Protein AF-A0A5K1HR33-F1 (afdb_monomer_lite)

InterPro domains:
  IPR001912 Small ribosomal subunit protein uS4, N-terminal [PF00163] (3-74)
  IPR001912 Small ribosomal subunit protein uS4, N-terminal [SM01390] (3-76)

Structure (mmCIF, N/CA/C/O backbone):
data_AF-A0A5K1HR33-F1
#
_entry.id   AF-A0A5K1HR33-F1
#
loop_
_atom_site.group_PDB
_atom_site.id
_atom_site.type_symbol
_atom_site.label_atom_id
_atom_site.label_alt_id
_atom_site.label_comp_id
_atom_site.label_asym_id
_atom_site.label_entity_id
_atom_site.label_seq_id
_atom_site.pdbx_PDB_ins_code
_atom_site.Cartn_x
_atom_site.Cartn_y
_atom_site.Cartn_z
_atom_site.occupancy
_atom_site.B_iso_or_equiv
_atom_site.auth_seq_id
_atom_site.auth_comp_id
_atom_site.auth_asym_id
_atom_site.auth_atom_id
_atom_site.pdbx_PDB_model_num
ATOM 1 N N . MET A 1 1 ? -17.385 1.560 -6.632 1.00 63.19 1 MET A N 1
ATOM 2 C CA . MET A 1 1 ? -16.005 1.604 -6.082 1.00 63.19 1 MET A CA 1
ATOM 3 C C . MET A 1 1 ? -15.047 2.088 -7.154 1.00 63.19 1 MET A C 1
ATOM 5 O O . MET A 1 1 ? -15.004 1.491 -8.223 1.00 63.19 1 MET A O 1
ATOM 9 N N . SER A 1 2 ? -14.291 3.156 -6.905 1.00 84.00 2 SER A N 1
ATOM 10 C CA . SER A 1 2 ? -13.246 3.581 -7.840 1.0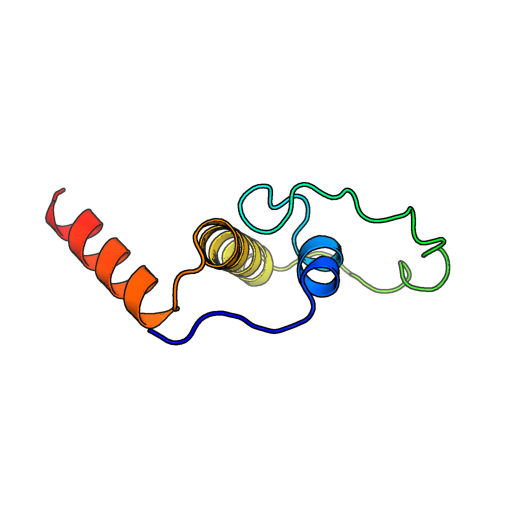0 84.00 2 SER A CA 1
ATOM 11 C C . SER A 1 2 ? -12.030 2.653 -7.725 1.00 84.00 2 SER A C 1
ATOM 13 O O . SER A 1 2 ? -11.502 2.428 -6.638 1.00 84.00 2 SER A O 1
ATOM 15 N N . ARG A 1 3 ? -11.598 2.073 -8.851 1.00 89.44 3 ARG A N 1
ATOM 16 C CA . ARG A 1 3 ? -10.39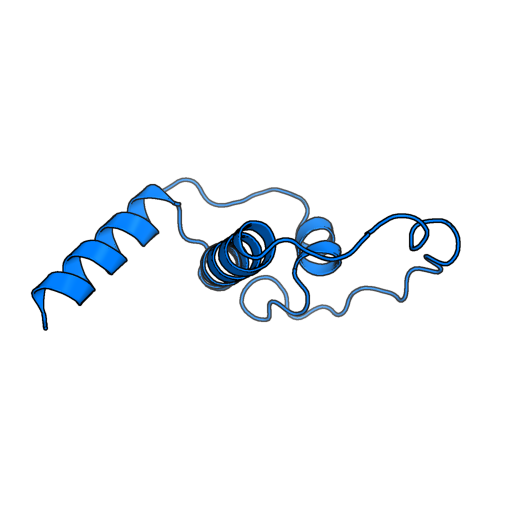4 1.226 -8.934 1.00 89.44 3 ARG A CA 1
ATOM 17 C C . ARG A 1 3 ? -9.176 2.076 -9.293 1.00 89.44 3 ARG A C 1
ATOM 19 O O . ARG A 1 3 ? -9.302 3.079 -9.995 1.00 89.44 3 ARG A O 1
ATOM 26 N N . TYR A 1 4 ? -7.985 1.657 -8.862 1.00 94.31 4 TYR A N 1
ATOM 27 C CA . TYR A 1 4 ? -6.739 2.292 -9.296 1.00 94.31 4 TYR A CA 1
ATOM 28 C C . TYR A 1 4 ? -6.472 1.989 -10.777 1.00 94.31 4 TYR A C 1
ATOM 30 O O . TYR A 1 4 ? -6.329 0.829 -11.157 1.00 94.31 4 TYR A O 1
ATOM 38 N N . ARG A 1 5 ? -6.385 3.037 -11.602 1.00 94.62 5 ARG A N 1
ATOM 39 C CA . ARG A 1 5 ? -6.128 2.945 -13.053 1.00 94.62 5 ARG A CA 1
ATOM 40 C C . ARG A 1 5 ? -4.737 3.443 -13.468 1.00 94.62 5 ARG A C 1
ATOM 42 O O . ARG A 1 5 ? -4.438 3.517 -14.650 1.00 94.62 5 ARG A O 1
ATOM 49 N N . GLY A 1 6 ? -3.893 3.809 -12.503 1.00 94.88 6 GLY A N 1
ATOM 50 C CA . GLY A 1 6 ? -2.571 4.373 -12.777 1.00 94.88 6 GLY A CA 1
ATOM 51 C C . GLY A 1 6 ? -1.478 3.330 -13.066 1.00 94.88 6 GLY A C 1
ATOM 52 O O . GLY A 1 6 ? -1.719 2.119 -13.012 1.00 94.88 6 GLY A O 1
ATOM 53 N N . PRO A 1 7 ? -0.239 3.787 -13.326 1.00 94.69 7 PRO A N 1
ATOM 54 C CA . PRO A 1 7 ? 0.883 2.921 -13.681 1.00 94.69 7 PRO A CA 1
ATOM 55 C C . PRO A 1 7 ? 1.292 1.996 -12.524 1.00 94.69 7 PRO A C 1
ATOM 57 O O . PRO A 1 7 ? 1.818 2.435 -11.498 1.00 94.69 7 PRO A O 1
ATOM 60 N N . ARG A 1 8 ? 1.104 0.684 -12.713 1.00 93.12 8 ARG A N 1
ATOM 61 C CA . ARG A 1 8 ? 1.339 -0.352 -11.686 1.00 93.12 8 ARG A CA 1
ATOM 62 C C . ARG A 1 8 ? 2.818 -0.515 -11.317 1.00 93.12 8 ARG A C 1
ATOM 64 O O . ARG A 1 8 ? 3.156 -0.548 -10.135 1.00 93.12 8 ARG A O 1
ATOM 71 N N . PHE A 1 9 ? 3.718 -0.518 -12.305 1.00 91.81 9 PHE A N 1
ATOM 72 C CA . PHE A 1 9 ? 5.161 -0.664 -12.064 1.00 91.81 9 PHE A CA 1
ATOM 73 C C . PHE A 1 9 ? 5.764 0.482 -11.244 1.00 91.81 9 PHE A C 1
ATOM 75 O O . PHE A 1 9 ? 6.700 0.254 -10.481 1.00 91.81 9 PHE A O 1
ATOM 82 N N . LYS A 1 10 ? 5.190 1.694 -11.315 1.00 91.38 10 LYS A N 1
ATOM 83 C CA . LYS A 1 10 ? 5.610 2.828 -10.474 1.00 91.38 10 LYS A CA 1
ATOM 84 C C . LYS A 1 10 ? 5.391 2.540 -8.986 1.00 91.38 10 LYS A C 1
ATOM 86 O O . LYS A 1 10 ? 6.179 2.977 -8.153 1.00 91.38 10 LYS A O 1
ATOM 91 N N . LYS A 1 11 ? 4.331 1.801 -8.637 1.00 93.56 11 LYS A N 1
ATOM 92 C CA . LYS A 1 11 ? 4.062 1.385 -7.253 1.00 93.56 11 LYS A CA 1
ATOM 93 C C . LYS A 1 11 ? 4.973 0.245 -6.817 1.00 93.56 11 LYS A C 1
ATOM 95 O O . LYS A 1 11 ? 5.512 0.329 -5.721 1.00 93.56 11 LYS A O 1
ATOM 10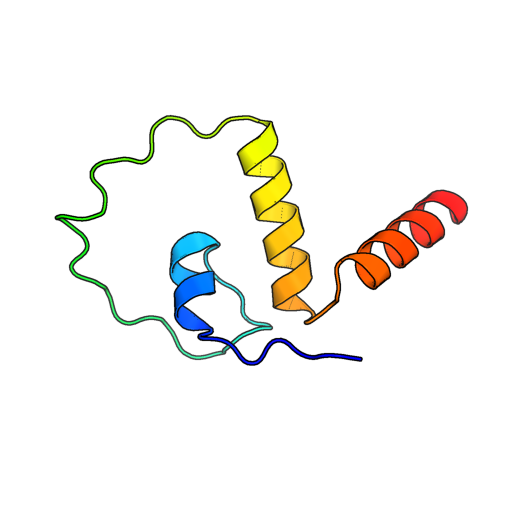0 N N . ILE A 1 12 ? 5.221 -0.735 -7.685 1.00 92.44 12 ILE A N 1
ATOM 101 C CA . ILE A 1 12 ? 6.133 -1.858 -7.401 1.00 92.44 12 ILE A CA 1
ATOM 102 C C . ILE A 1 12 ? 7.565 -1.383 -7.162 1.00 92.44 12 ILE A C 1
ATOM 104 O O . ILE A 1 12 ? 8.175 -1.778 -6.178 1.00 92.44 12 ILE A O 1
ATOM 108 N N . ARG A 1 13 ? 8.082 -0.456 -7.979 1.00 89.00 13 ARG A N 1
ATOM 109 C CA . ARG A 1 13 ? 9.419 0.126 -7.760 1.00 89.00 13 ARG A CA 1
ATOM 110 C C . ARG A 1 13 ? 9.571 0.803 -6.392 1.00 89.00 13 ARG A C 1
ATOM 112 O O . ARG A 1 13 ? 10.668 0.839 -5.855 1.00 89.00 13 ARG A O 1
ATOM 119 N N . ARG A 1 14 ? 8.483 1.344 -5.829 1.00 89.31 14 ARG A N 1
ATOM 120 C CA . ARG A 1 14 ? 8.494 2.020 -4.522 1.00 89.31 14 ARG A CA 1
ATOM 121 C C . ARG A 1 14 ? 8.215 1.078 -3.347 1.00 89.31 14 ARG A C 1
ATOM 123 O O . ARG A 1 14 ? 8.805 1.265 -2.291 1.00 89.31 14 ARG A O 1
ATOM 130 N N . LEU A 1 15 ? 7.271 0.149 -3.498 1.00 91.88 15 LEU A N 1
ATOM 131 C CA . LEU A 1 15 ? 6.731 -0.675 -2.406 1.00 91.88 15 LEU A CA 1
ATOM 132 C C . LEU A 1 15 ? 7.283 -2.107 -2.383 1.00 91.88 15 LEU A C 1
ATOM 134 O O . LEU A 1 15 ? 7.141 -2.784 -1.370 1.00 91.88 15 LEU A O 1
ATOM 138 N N . GLY A 1 16 ? 7.899 -2.566 -3.471 1.00 90.19 16 GLY A N 1
ATOM 139 C CA . GLY A 1 16 ? 8.360 -3.940 -3.642 1.00 90.19 16 GLY A CA 1
ATOM 140 C C . GLY A 1 16 ? 7.343 -4.834 -4.357 1.00 90.19 16 GLY A C 1
ATOM 141 O O . GLY A 1 16 ? 6.500 -4.364 -5.127 1.00 90.19 16 GLY A O 1
ATOM 142 N N . ALA A 1 17 ? 7.455 -6.143 -4.128 1.00 90.56 17 ALA A N 1
ATOM 143 C CA . ALA A 1 17 ? 6.640 -7.153 -4.794 1.00 90.56 17 ALA A CA 1
ATOM 144 C C . ALA A 1 17 ? 5.167 -7.075 -4.357 1.00 90.56 17 ALA A C 1
ATOM 146 O O . ALA A 1 17 ? 4.852 -7.109 -3.171 1.00 90.56 17 ALA A O 1
ATOM 147 N N . LEU A 1 18 ? 4.263 -6.975 -5.335 1.00 93.56 18 LEU A N 1
ATOM 148 C CA . LEU A 1 18 ? 2.813 -6.912 -5.131 1.00 93.56 18 LEU A CA 1
ATOM 149 C C . LEU A 1 18 ? 2.120 -7.876 -6.109 1.00 93.56 18 LEU A C 1
ATOM 151 O O . LEU A 1 18 ? 1.690 -7.434 -7.180 1.00 93.56 18 LEU A O 1
ATOM 155 N N . PRO A 1 19 ? 2.015 -9.178 -5.776 1.00 90.88 19 PRO A N 1
ATOM 156 C CA . PRO A 1 19 ? 1.475 -10.184 -6.693 1.00 90.88 19 PRO A CA 1
ATOM 157 C C . PRO A 1 19 ? 0.009 -9.915 -7.058 1.00 90.88 19 PRO A C 1
ATOM 159 O O . PRO A 1 19 ? -0.352 -10.017 -8.228 1.00 90.88 19 PRO A O 1
ATOM 162 N N . GLY A 1 20 ? -0.805 -9.435 -6.107 1.00 91.94 20 GLY A N 1
ATOM 163 C CA . GLY A 1 20 ? -2.189 -9.017 -6.368 1.00 91.94 20 GLY A CA 1
ATOM 164 C C . GLY A 1 20 ? -2.349 -7.818 -7.320 1.00 91.94 20 GLY A C 1
ATOM 165 O O . GLY A 1 20 ? -3.444 -7.566 -7.819 1.00 91.94 20 GLY A O 1
ATOM 166 N N . LEU A 1 21 ? -1.270 -7.080 -7.625 1.00 92.50 21 LEU A N 1
ATOM 167 C CA . LEU A 1 21 ? -1.308 -5.937 -8.545 1.00 92.50 21 LEU A CA 1
ATOM 168 C C . LEU A 1 21 ? -0.875 -6.308 -9.976 1.00 92.50 21 LEU A C 1
ATOM 170 O O . LEU A 1 21 ? -1.465 -5.826 -10.951 1.00 92.50 21 LEU A O 1
ATOM 174 N N . THR A 1 22 ? 0.173 -7.120 -10.129 1.00 91.81 22 THR A N 1
ATOM 175 C CA . THR A 1 22 ? 0.621 -7.659 -11.426 1.00 91.81 22 THR A CA 1
ATOM 176 C C . THR A 1 22 ? 1.510 -8.888 -11.232 1.00 91.81 22 THR A C 1
ATOM 178 O O . THR A 1 22 ? 2.338 -8.918 -10.328 1.00 91.81 22 THR A O 1
ATOM 181 N N . SER A 1 23 ? 1.399 -9.856 -12.145 1.00 91.00 23 SER A N 1
ATOM 182 C CA . SER A 1 23 ? 2.286 -11.025 -12.246 1.00 91.00 23 SER A CA 1
ATOM 183 C C . SER A 1 23 ? 3.604 -10.729 -12.978 1.00 91.00 23 SER A C 1
ATOM 185 O O . SER A 1 23 ? 4.586 -11.451 -12.830 1.00 91.00 23 SER A O 1
ATOM 187 N N . LYS A 1 24 ? 3.651 -9.650 -13.772 1.00 90.25 24 LYS A N 1
ATOM 188 C CA . LYS A 1 24 ? 4.845 -9.246 -14.531 1.00 90.25 24 LYS A CA 1
ATOM 189 C C . LYS A 1 24 ? 5.946 -8.734 -13.600 1.00 90.25 24 LYS A C 1
ATOM 191 O O . LYS A 1 24 ? 5.702 -7.835 -12.791 1.00 90.25 24 LYS A O 1
ATOM 196 N N . LYS A 1 25 ? 7.171 -9.233 -13.780 1.00 85.12 25 LYS A N 1
ATOM 197 C CA . LYS A 1 25 ? 8.363 -8.728 -13.084 1.00 85.12 25 LYS A CA 1
ATOM 198 C C . LYS A 1 25 ? 8.804 -7.386 -13.692 1.00 85.12 25 LYS A C 1
ATOM 200 O O . LYS A 1 25 ? 8.787 -7.246 -14.918 1.00 85.12 25 LYS A O 1
ATOM 205 N N . PRO A 1 26 ? 9.169 -6.378 -12.878 1.00 81.81 26 PRO A N 1
ATOM 206 C CA . PRO A 1 26 ? 9.752 -5.151 -13.406 1.00 81.81 26 PRO A CA 1
ATOM 207 C C . PRO A 1 26 ? 11.090 -5.479 -14.080 1.00 81.81 26 PRO A C 1
ATOM 209 O O . PRO A 1 26 ? 11.881 -6.250 -13.540 1.00 81.81 26 PRO A O 1
ATOM 212 N N . ARG A 1 27 ? 11.356 -4.885 -15.249 1.00 82.38 27 ARG A N 1
ATOM 213 C CA . ARG A 1 27 ? 12.699 -4.934 -15.847 1.00 82.38 27 ARG A CA 1
ATOM 214 C C . ARG A 1 27 ? 13.688 -4.287 -14.878 1.00 82.38 27 ARG A C 1
ATOM 216 O O . ARG A 1 27 ? 13.338 -3.272 -14.266 1.00 82.38 27 ARG A O 1
ATOM 223 N N . SER A 1 28 ? 14.884 -4.865 -14.751 1.00 69.88 28 SER A N 1
ATOM 224 C CA . SER A 1 28 ? 15.979 -4.282 -13.976 1.00 69.88 28 SER A CA 1
ATOM 225 C C . SER A 1 28 ? 16.234 -2.884 -14.511 1.00 69.88 28 SER A C 1
ATOM 227 O O . SER A 1 28 ? 16.727 -2.691 -15.621 1.00 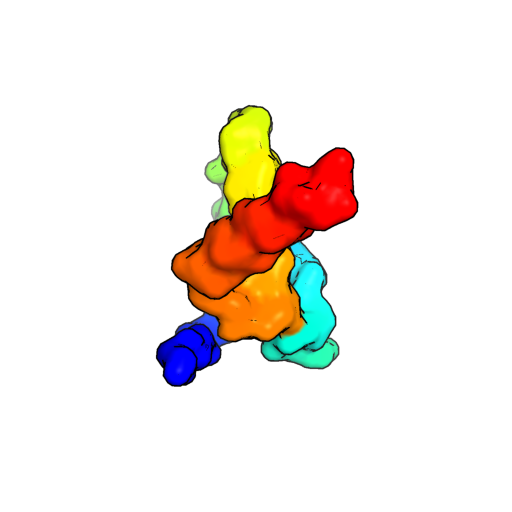69.88 28 SER A O 1
ATOM 229 N N . ALA A 1 29 ? 15.810 -1.892 -13.750 1.00 64.25 29 ALA A N 1
ATOM 230 C CA . ALA A 1 29 ? 16.170 -0.535 -14.053 1.00 64.25 29 ALA A CA 1
ATOM 231 C C . ALA A 1 29 ? 17.638 -0.387 -13.684 1.00 64.25 29 ALA A C 1
ATOM 233 O O . ALA A 1 29 ? 18.019 -0.703 -12.557 1.00 64.25 29 ALA A O 1
ATOM 234 N N . SER A 1 30 ? 18.451 0.073 -14.624 1.00 56.75 30 SER A N 1
ATOM 235 C CA . SER A 1 30 ? 19.801 0.568 -14.380 1.00 56.75 30 SER A CA 1
ATOM 236 C C . SER A 1 30 ? 19.723 1.839 -13.511 1.00 56.75 30 SER A C 1
ATOM 238 O O . SER A 1 30 ? 20.010 2.945 -13.956 1.00 56.75 30 SER A O 1
ATOM 240 N N . ASP A 1 31 ? 19.244 1.700 -12.272 1.00 55.50 31 ASP A N 1
ATOM 241 C CA . ASP A 1 31 ? 18.895 2.779 -11.339 1.00 55.50 31 ASP A CA 1
ATOM 242 C C . ASP A 1 31 ? 20.120 3.236 -10.516 1.00 55.50 31 ASP A C 1
ATOM 244 O O . ASP A 1 31 ? 19.972 3.756 -9.411 1.00 55.50 31 ASP A O 1
ATOM 248 N N . LEU A 1 32 ? 21.342 3.091 -11.045 1.00 56.97 32 LEU A N 1
ATOM 249 C CA . LEU A 1 32 ? 22.567 3.535 -10.362 1.00 56.97 32 LEU A CA 1
ATOM 250 C C . LEU A 1 32 ? 22.558 5.056 -10.090 1.00 56.97 32 LEU A C 1
ATOM 252 O O . LEU A 1 32 ? 23.023 5.489 -9.0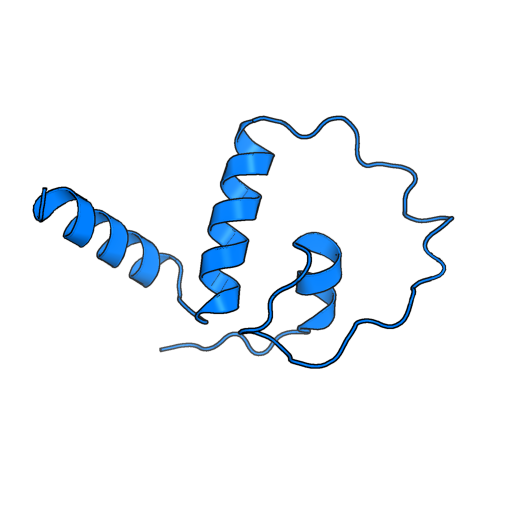42 1.00 56.97 32 LEU A O 1
ATOM 256 N N . ARG A 1 33 ? 21.943 5.878 -10.960 1.00 59.00 33 ARG A N 1
ATOM 257 C CA . ARG A 1 33 ? 21.813 7.341 -10.737 1.00 59.00 33 ARG A CA 1
ATOM 258 C C . ARG A 1 33 ? 20.720 7.731 -9.731 1.00 59.00 33 ARG A C 1
ATOM 260 O O . ARG A 1 33 ? 20.864 8.742 -9.046 1.00 59.00 33 ARG A O 1
ATOM 267 N N . ASN A 1 34 ? 19.646 6.943 -9.617 1.00 58.28 34 ASN A N 1
ATOM 268 C CA . ASN A 1 34 ? 18.450 7.291 -8.831 1.00 58.28 34 ASN A CA 1
ATOM 269 C C . ASN A 1 34 ? 18.400 6.641 -7.437 1.00 58.28 34 ASN A C 1
ATOM 271 O O . ASN A 1 34 ? 17.561 7.022 -6.621 1.00 58.28 34 ASN A O 1
ATOM 275 N N . GLN A 1 35 ? 19.294 5.693 -7.131 1.00 56.84 35 GLN A N 1
ATOM 276 C CA . GLN A 1 35 ? 19.455 5.147 -5.773 1.00 56.84 35 GLN A CA 1
ATOM 277 C C . GLN A 1 35 ? 20.023 6.163 -4.771 1.00 56.84 35 GLN A C 1
ATOM 279 O O . GLN A 1 35 ? 19.956 5.947 -3.563 1.00 56.84 35 GLN A O 1
ATOM 284 N N . SER A 1 36 ? 20.548 7.287 -5.256 1.00 54.72 36 SER A N 1
ATOM 285 C CA . SER A 1 36 ? 21.433 8.177 -4.505 1.00 54.72 36 SER A CA 1
ATOM 286 C C . SER A 1 36 ? 20.814 8.926 -3.317 1.00 54.72 36 SER A C 1
ATOM 288 O O . SER A 1 36 ? 21.553 9.631 -2.638 1.00 54.72 36 SER A O 1
ATOM 290 N N . ARG A 1 37 ? 19.506 8.831 -3.012 1.00 63.97 37 ARG A N 1
ATOM 291 C CA . ARG A 1 37 ? 18.892 9.687 -1.965 1.00 63.97 37 ARG A CA 1
ATOM 292 C C . ARG A 1 37 ? 17.682 9.110 -1.222 1.00 63.97 37 ARG A C 1
ATOM 294 O O . ARG A 1 37 ? 16.670 9.791 -1.068 1.00 63.97 37 ARG A O 1
ATOM 301 N N . SER A 1 38 ? 17.754 7.894 -0.685 1.00 64.31 38 SER A N 1
ATOM 302 C CA . SER A 1 38 ? 16.857 7.552 0.432 1.00 64.31 38 SER A CA 1
ATOM 303 C C . SER A 1 38 ? 17.674 7.333 1.690 1.00 64.31 38 SER A C 1
ATOM 305 O O . SER A 1 38 ? 18.167 6.237 1.924 1.00 64.31 38 SER A O 1
ATOM 307 N N . GLY A 1 39 ? 17.777 8.374 2.519 1.00 76.75 39 GLY A N 1
ATOM 308 C CA . GLY A 1 39 ? 18.264 8.235 3.890 1.00 76.75 39 GLY A CA 1
ATOM 309 C C . GLY A 1 39 ? 17.432 7.232 4.702 1.00 76.75 39 GLY A C 1
ATOM 310 O O . GLY A 1 39 ? 16.438 6.670 4.215 1.00 76.75 39 GLY A O 1
ATOM 311 N N . LYS A 1 40 ? 17.836 7.017 5.960 1.00 86.19 40 LYS A N 1
ATOM 312 C CA . LYS A 1 40 ? 17.158 6.104 6.893 1.00 86.19 40 LYS A CA 1
ATOM 313 C C . LYS A 1 40 ? 15.649 6.372 6.899 1.00 86.19 40 LYS A C 1
ATOM 315 O O . LYS A 1 40 ? 15.199 7.511 7.025 1.00 86.19 40 LYS A O 1
ATOM 320 N N . ARG A 1 41 ? 14.851 5.316 6.724 1.00 88.19 41 ARG A N 1
ATOM 321 C CA . ARG A 1 41 ? 13.388 5.428 6.749 1.00 88.19 41 ARG A CA 1
ATOM 322 C C . ARG A 1 41 ? 12.945 5.710 8.181 1.00 88.19 41 ARG A C 1
ATOM 324 O O . ARG A 1 41 ? 13.368 5.020 9.102 1.00 88.19 41 ARG A O 1
ATOM 331 N N . SER A 1 42 ? 12.075 6.699 8.363 1.00 94.06 42 SER A N 1
ATOM 332 C CA . SER A 1 42 ? 11.446 6.942 9.660 1.00 94.06 42 SER A CA 1
ATOM 333 C C . SER A 1 42 ? 10.478 5.811 10.020 1.00 94.06 42 SER A C 1
ATOM 335 O O . SER A 1 42 ? 9.919 5.152 9.139 1.00 94.06 42 SER A O 1
ATOM 337 N N . GLN A 1 43 ? 10.213 5.636 11.317 1.00 96.50 43 GLN A N 1
ATOM 338 C CA . GLN A 1 43 ? 9.233 4.662 11.818 1.00 96.50 43 GLN A CA 1
ATOM 339 C C . GLN A 1 43 ? 7.855 4.842 11.165 1.00 96.50 43 GLN A C 1
ATOM 341 O O . GLN A 1 43 ? 7.214 3.879 10.745 1.00 96.50 43 GLN A O 1
ATOM 346 N N . TYR A 1 44 ? 7.426 6.093 10.989 1.00 96.50 44 TYR A N 1
ATOM 347 C CA . TYR A 1 44 ? 6.184 6.409 10.290 1.00 96.50 44 TYR A CA 1
ATOM 348 C C . TYR A 1 44 ? 6.202 5.958 8.824 1.00 96.50 44 TYR A C 1
ATOM 350 O O . TYR A 1 44 ? 5.228 5.376 8.344 1.00 96.50 44 TYR A O 1
ATOM 358 N N . ARG A 1 45 ? 7.312 6.177 8.106 1.00 94.69 45 ARG A N 1
ATOM 359 C CA . ARG A 1 45 ? 7.435 5.774 6.700 1.00 94.69 45 ARG A CA 1
ATOM 360 C C . ARG A 1 45 ? 7.325 4.261 6.533 1.00 94.69 45 ARG A C 1
ATOM 362 O O . ARG A 1 45 ? 6.669 3.824 5.593 1.00 94.69 45 ARG A O 1
ATOM 369 N N . ILE A 1 46 ? 7.911 3.487 7.445 1.00 94.81 46 ILE A N 1
ATOM 370 C CA . ILE A 1 46 ? 7.815 2.020 7.441 1.00 94.81 46 ILE A CA 1
ATOM 371 C C . ILE A 1 46 ? 6.344 1.591 7.567 1.00 94.81 46 ILE A C 1
ATOM 373 O O . ILE A 1 46 ? 5.828 0.890 6.699 1.00 94.81 46 ILE A O 1
ATOM 377 N N . ARG A 1 47 ? 5.625 2.105 8.575 1.00 96.88 47 ARG A N 1
ATOM 378 C CA . ARG A 1 47 ? 4.192 1.811 8.791 1.00 96.88 47 ARG A CA 1
ATOM 379 C C . ARG A 1 47 ? 3.325 2.224 7.598 1.00 96.88 47 ARG A C 1
ATOM 381 O O . ARG A 1 47 ? 2.405 1.508 7.203 1.00 96.88 47 ARG A O 1
ATOM 388 N N . LEU A 1 48 ? 3.624 3.377 7.000 1.00 96.62 48 LEU A N 1
ATOM 389 C CA . LEU A 1 48 ? 2.916 3.871 5.824 1.00 96.62 48 LEU A CA 1
ATOM 390 C C . LEU A 1 48 ? 3.126 2.957 4.610 1.00 96.62 48 LEU A C 1
ATOM 392 O O . LEU A 1 48 ? 2.166 2.686 3.888 1.00 96.62 48 LEU A O 1
ATOM 396 N N . GLU A 1 49 ? 4.354 2.497 4.369 1.00 95.94 49 GLU A N 1
ATOM 397 C CA . GLU A 1 49 ? 4.665 1.586 3.265 1.00 95.94 49 GLU A CA 1
ATOM 398 C C . GLU A 1 49 ? 3.921 0.252 3.420 1.00 95.94 49 GLU A C 1
ATOM 400 O O . GLU A 1 49 ? 3.313 -0.200 2.447 1.00 95.94 49 GLU A O 1
ATOM 405 N N . GLU A 1 50 ? 3.838 -0.300 4.635 1.00 96.38 50 GLU A N 1
ATOM 406 C CA . GLU A 1 50 ? 3.051 -1.514 4.899 1.00 96.38 50 GLU A CA 1
ATOM 407 C C . GLU A 1 50 ? 1.550 -1.320 4.655 1.00 96.38 50 GLU A C 1
ATOM 409 O O . GLU A 1 50 ? 0.921 -2.112 3.946 1.00 96.38 50 GLU A O 1
ATOM 414 N N . LYS A 1 51 ? 0.971 -0.199 5.110 1.00 97.06 51 LYS A N 1
ATOM 415 C CA . LYS A 1 51 ? -0.427 0.147 4.793 1.00 97.06 51 LYS A CA 1
ATOM 416 C C . LYS A 1 51 ? -0.665 0.196 3.280 1.00 97.06 51 LYS A C 1
ATOM 418 O O . LYS A 1 51 ? -1.683 -0.285 2.776 1.00 97.06 51 LYS A O 1
ATOM 423 N N . GLN A 1 52 ? 0.253 0.819 2.535 1.00 97.19 52 GLN A N 1
ATOM 424 C CA . GLN A 1 52 ? 0.114 0.955 1.085 1.00 97.19 52 GLN A CA 1
ATOM 425 C C . GLN A 1 52 ? 0.241 -0.395 0.369 1.00 97.19 52 GLN A C 1
ATOM 427 O O . GLN A 1 52 ? -0.501 -0.611 -0.591 1.00 97.19 52 GLN A O 1
ATOM 432 N N . LYS A 1 53 ? 1.107 -1.308 0.830 1.00 96.44 53 LYS A N 1
ATOM 433 C CA . LYS A 1 53 ? 1.208 -2.666 0.274 1.00 96.44 53 LYS A CA 1
ATOM 434 C C . LYS A 1 53 ? -0.131 -3.398 0.342 1.00 96.44 53 LYS A C 1
ATOM 436 O O . LYS A 1 53 ? -0.620 -3.823 -0.701 1.00 96.44 53 LYS A O 1
ATOM 441 N N . LEU A 1 54 ? -0.774 -3.438 1.514 1.00 95.75 54 LEU A N 1
ATOM 442 C CA . LEU A 1 54 ? -2.102 -4.052 1.680 1.00 95.75 54 LEU A CA 1
ATOM 443 C C . LEU A 1 54 ? -3.133 -3.439 0.730 1.00 95.75 54 LEU A C 1
ATOM 445 O O . LEU A 1 54 ? -3.859 -4.146 0.030 1.00 95.75 54 LEU A O 1
ATOM 449 N N . ARG A 1 55 ? -3.160 -2.105 0.651 1.00 95.88 55 ARG A N 1
ATOM 450 C CA . ARG A 1 55 ? -4.114 -1.392 -0.198 1.00 95.88 55 ARG A CA 1
ATOM 451 C C . ARG A 1 55 ? -3.980 -1.769 -1.673 1.00 95.88 55 ARG A C 1
ATOM 453 O O . ARG A 1 55 ? -4.988 -2.019 -2.330 1.00 95.88 55 ARG A O 1
ATOM 460 N N . PHE A 1 56 ? -2.756 -1.786 -2.200 1.00 96.06 56 PHE A N 1
ATOM 461 C CA . PHE A 1 56 ? -2.517 -2.089 -3.612 1.00 96.06 56 PHE A CA 1
ATOM 462 C C . PHE A 1 56 ? -2.594 -3.580 -3.930 1.00 96.06 56 PHE A C 1
ATOM 464 O O . PHE A 1 56 ? -2.961 -3.913 -5.052 1.00 96.06 56 PHE A O 1
ATOM 471 N N . HIS A 1 57 ? -2.290 -4.450 -2.968 1.00 95.00 57 HIS A N 1
ATOM 472 C CA . HIS A 1 57 ? -2.412 -5.894 -3.134 1.00 95.00 57 HIS A CA 1
ATOM 473 C C . HIS A 1 57 ? -3.867 -6.313 -3.367 1.00 95.00 57 HIS A C 1
ATOM 475 O O . HIS A 1 57 ? -4.155 -7.050 -4.302 1.00 95.00 57 HIS A O 1
ATOM 481 N N . TYR A 1 58 ? -4.788 -5.785 -2.557 1.00 94.69 58 TYR A N 1
ATOM 482 C CA . TYR A 1 58 ? -6.210 -6.139 -2.616 1.00 94.69 58 TYR A CA 1
ATOM 483 C C . TYR A 1 58 ? -7.067 -5.140 -3.410 1.00 94.69 58 TYR A C 1
ATOM 485 O O . TYR A 1 58 ? -8.273 -5.320 -3.547 1.00 94.69 58 TYR A O 1
ATOM 493 N N . GLY A 1 59 ? -6.472 -4.062 -3.928 1.00 94.12 59 GLY A N 1
ATOM 494 C CA . GLY A 1 59 ? -7.191 -3.049 -4.707 1.00 94.12 59 GLY A CA 1
ATOM 495 C C . GLY A 1 59 ? -8.230 -2.254 -3.905 1.00 94.12 59 GLY A C 1
ATOM 496 O O . GLY A 1 59 ? -9.229 -1.809 -4.470 1.00 94.12 59 GLY A O 1
ATOM 497 N N . LEU A 1 60 ? -8.004 -2.070 -2.603 1.00 94.75 60 LEU A N 1
ATOM 498 C CA . LEU A 1 60 ? -8.936 -1.400 -1.692 1.00 94.75 60 LEU A CA 1
ATOM 499 C C . LEU A 1 60 ? -8.789 0.128 -1.725 1.00 94.75 60 LEU A C 1
ATOM 501 O O . LEU A 1 60 ? -7.728 0.684 -2.015 1.00 94.75 60 LEU A O 1
ATOM 505 N N . THR A 1 61 ? -9.853 0.838 -1.354 1.00 95.75 61 THR A N 1
ATOM 506 C CA . THR A 1 61 ? -9.765 2.269 -1.020 1.00 95.75 61 THR A CA 1
ATOM 507 C C . THR A 1 61 ? -9.361 2.460 0.446 1.00 95.75 61 THR A C 1
ATOM 509 O O . THR A 1 61 ? -9.568 1.574 1.274 1.00 95.75 61 THR A O 1
ATOM 512 N N . GLU A 1 62 ? -8.804 3.622 0.811 1.00 95.12 62 GLU A N 1
ATOM 513 C CA . GLU A 1 62 ? -8.409 3.862 2.213 1.00 95.12 62 GLU A CA 1
ATOM 514 C C . GLU A 1 62 ? -9.612 3.846 3.166 1.00 95.12 62 GLU A C 1
ATOM 516 O O . GLU A 1 62 ? -9.522 3.295 4.257 1.00 95.12 62 GLU A O 1
ATOM 521 N N . ARG A 1 63 ? -10.765 4.368 2.723 1.00 95.31 63 ARG A N 1
ATOM 522 C CA . ARG A 1 63 ? -12.015 4.340 3.500 1.00 95.31 63 ARG A CA 1
ATOM 523 C C . ARG A 1 63 ? -12.480 2.911 3.791 1.00 95.31 63 ARG A C 1
ATOM 525 O O . ARG A 1 63 ? -12.943 2.634 4.892 1.00 95.31 63 ARG A O 1
ATOM 532 N N . GLN A 1 64 ? -12.341 2.007 2.820 1.00 95.19 64 GLN A N 1
ATOM 533 C CA . GLN A 1 64 ? -12.686 0.594 2.998 1.00 95.19 64 GLN A CA 1
ATOM 534 C C . GLN A 1 64 ? -11.721 -0.111 3.942 1.00 95.19 64 GLN A C 1
ATOM 536 O O . GLN A 1 64 ? -12.166 -0.823 4.834 1.00 95.19 64 GLN A O 1
ATOM 541 N N . LEU A 1 65 ? -10.418 0.140 3.794 1.00 95.88 65 LEU A N 1
ATOM 542 C CA . LEU A 1 65 ? -9.417 -0.428 4.691 1.00 95.88 65 LEU A CA 1
ATOM 543 C C . LEU A 1 65 ? -9.661 0.009 6.143 1.00 95.88 65 LEU A C 1
ATOM 545 O O . LEU A 1 65 ? -9.666 -0.828 7.037 1.00 95.88 65 LEU A O 1
ATOM 549 N N . LEU A 1 66 ? -9.947 1.295 6.375 1.00 95.75 66 LEU A N 1
ATOM 550 C CA . LEU A 1 66 ? -10.298 1.801 7.707 1.00 95.75 66 LEU A CA 1
ATOM 551 C C . LEU A 1 66 ? -11.553 1.130 8.273 1.00 95.75 66 LEU A C 1
ATOM 553 O O . LEU A 1 66 ? -11.596 0.820 9.461 1.00 95.75 66 LEU A O 1
ATOM 557 N N . ARG A 1 67 ? -12.569 0.887 7.436 1.00 96.19 67 ARG A N 1
ATOM 558 C CA . ARG A 1 67 ? -13.772 0.161 7.856 1.00 96.19 67 ARG A CA 1
ATOM 559 C C . ARG A 1 67 ? -13.429 -1.263 8.298 1.00 96.19 67 ARG A C 1
ATOM 561 O O . ARG A 1 67 ? -13.875 -1.660 9.367 1.00 96.19 67 ARG A O 1
ATOM 568 N N . TYR A 1 68 ? -12.616 -1.992 7.533 1.00 95.69 68 TYR A N 1
ATOM 569 C CA . TYR A 1 68 ? -12.204 -3.350 7.903 1.00 95.69 68 TYR A CA 1
ATOM 570 C C . TYR A 1 68 ? -11.386 -3.396 9.188 1.00 95.69 68 TYR A C 1
ATOM 572 O O . TYR A 1 68 ? -11.642 -4.255 10.021 1.00 95.69 68 TYR A O 1
ATOM 580 N N . VAL A 1 69 ? -10.479 -2.440 9.401 1.00 95.69 69 VAL A N 1
ATOM 581 C CA . VAL A 1 69 ? -9.722 -2.350 10.660 1.00 95.69 69 VAL A CA 1
ATOM 582 C C . VAL A 1 69 ? -10.656 -2.130 11.854 1.00 95.69 69 VAL A C 1
ATOM 584 O O . VAL A 1 69 ? -10.498 -2.782 12.878 1.00 95.69 69 VAL A O 1
ATOM 587 N N . ARG A 1 70 ? -11.666 -1.259 11.722 1.00 96.50 70 ARG A N 1
ATOM 588 C CA . ARG A 1 70 ? -12.661 -1.034 12.787 1.00 96.50 70 ARG A CA 1
ATOM 589 C C . ARG A 1 70 ? -13.523 -2.263 13.066 1.00 96.50 70 ARG A C 1
ATOM 591 O O . ARG A 1 70 ? -13.891 -2.472 14.211 1.00 96.50 70 ARG A O 1
ATOM 598 N N . ILE A 1 71 ? -13.876 -3.034 12.036 1.00 97.25 71 ILE A N 1
ATOM 599 C CA . ILE A 1 71 ? -14.627 -4.287 12.203 1.00 97.25 71 ILE A CA 1
ATOM 600 C C . ILE A 1 71 ? -13.753 -5.320 12.920 1.00 97.25 71 ILE A C 1
ATOM 602 O O . ILE A 1 71 ? -14.189 -5.884 13.914 1.00 97.25 71 ILE A O 1
ATOM 606 N N . ALA A 1 72 ? -12.509 -5.508 12.472 1.00 96.75 72 ALA A N 1
ATOM 607 C CA . ALA A 1 72 ? -11.572 -6.445 13.087 1.00 96.75 72 ALA A CA 1
ATOM 608 C C . ALA A 1 72 ? -11.283 -6.103 14.559 1.00 96.75 72 ALA A C 1
ATOM 610 O O . ALA A 1 72 ? -11.250 -6.994 15.393 1.00 96.75 72 ALA A O 1
ATOM 611 N N . GLY A 1 73 ? -11.143 -4.817 14.893 1.00 96.06 73 GLY A N 1
ATOM 612 C CA . GLY A 1 73 ? -10.929 -4.375 16.274 1.00 96.06 73 GLY A CA 1
ATOM 613 C C . GLY A 1 73 ? -12.156 -4.467 17.190 1.00 96.06 73 GLY A C 1
ATOM 614 O O . GLY A 1 73 ? -11.997 -4.267 18.383 1.00 96.06 73 GLY A O 1
ATOM 615 N N . LYS A 1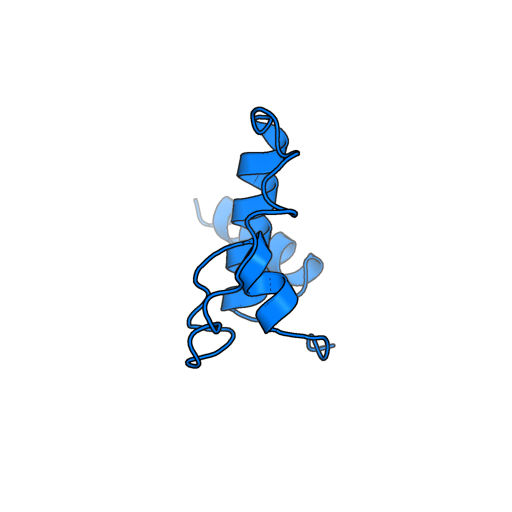 74 ? -13.358 -4.718 16.650 1.00 93.88 74 LYS A N 1
ATOM 616 C CA . LYS A 1 74 ? -14.584 -4.982 17.430 1.00 93.88 74 LYS A CA 1
ATOM 617 C C . LYS A 1 74 ? -14.869 -6.470 17.621 1.00 93.88 74 LYS A C 1
ATOM 619 O O . LYS A 1 74 ? -15.700 -6.820 18.446 1.00 93.88 74 LYS A O 1
ATOM 624 N N . ALA A 1 75 ? -14.292 -7.309 16.763 1.00 84.62 75 ALA A N 1
ATOM 625 C CA . ALA A 1 75 ? -14.453 -8.758 16.818 1.00 84.62 75 ALA A CA 1
ATOM 626 C C . ALA A 1 75 ? -13.518 -9.410 17.853 1.00 84.62 75 ALA A C 1
ATOM 628 O O . ALA A 1 75 ? -13.692 -10.587 18.155 1.00 84.62 75 ALA A O 1
ATOM 629 N N . ASN A 1 76 ? -12.558 -8.637 18.368 1.00 56.78 76 ASN A N 1
ATOM 630 C CA . ASN A 1 76 ? -11.732 -8.951 19.530 1.00 56.78 76 ASN A CA 1
ATOM 631 C C . ASN A 1 76 ? -12.293 -8.241 20.760 1.00 56.78 76 ASN A C 1
ATOM 633 O O . ASN A 1 76 ? -12.122 -8.797 21.862 1.00 56.78 76 ASN A O 1
#

Sequence (76 aa):
MSRYRGPRFKKIRRLGALPGLTSKKPRSASDLRNQSRSGKRSQYRIRLEEKQKLRFHYGLTERQLLRYVRIAGKAN

Foldseek 3Di:
DDFDPDDLVVLCVVLNDQVLQDPDDDDPDPCPVVVPDDDDQDPVNVVVSVVVSVCNNPRHDPVVVVVVVVVVVVVD

pLDDT: mean 87.28, std 13.1, range [54.72, 97.25]

Secondary structure (DSSP, 8-state):
-PPP-S-HHHHHHHH---TTT-SSPPP---TTTTGGG--PPPHHHHHHHHHHHHHHHHT--HHHHHHHHHHHTT--

Radius of gyration: 15.1 Å; chains: 1; bounding box: 39×21×35 Å

Organism: NCBI:txid210225